Protein AF-A0A2Z3X587-F1 (afdb_monomer_lite)

Sequence (95 aa):
MEHYSAVLLRRLNPYCARALEGAASLCQIRAHAEMTPEHWLLKLLDQGEGDLPVLSQQLLSHIAAKQKPSSLQLTRDDEKGIVLAFDERAEGEPS

Radius of gyration: 17.92 Å; chains: 1; bounding box: 40×29×51 Å

pLDDT: mean 84.94, std 13.25, range [35.81, 96.75]

Foldseek 3Di:
DVVVVVVVLVPDDPLLNVLVVQLVVVCVVVVPPDRDVVSSLVSSCVVVDDDSVVVVVVCVVCVVVVHDFPDWDWDQDPPPGTDIDGPDDPPDDDD

Secondary structure (DSSP, 8-state):
-HHHHHHHHTTS-HHHHHHHHHHHHHHHHTT-SS--HHHHHHHHHHT--SHHHHHHHHHHHHHHTT---S-EEEEEETTTEEEEEES---S----

Structure (mmCIF, N/CA/C/O backbone):
data_AF-A0A2Z3X587-F1
#
_entry.id   AF-A0A2Z3X587-F1
#
loop_
_atom_site.group_PDB
_atom_site.id
_atom_site.type_symbol
_atom_site.label_atom_id
_atom_site.label_alt_id
_atom_site.label_comp_id
_atom_site.label_asym_id
_atom_site.label_entity_id
_atom_site.label_seq_id
_atom_site.pdbx_PDB_ins_code
_atom_site.Cartn_x
_atom_site.Cartn_y
_atom_site.Cartn_z
_atom_site.occupancy
_atom_site.B_iso_or_equiv
_atom_site.auth_seq_id
_atom_site.auth_comp_id
_atom_site.auth_asym_id
_atom_site.auth_atom_id
_atom_site.pdbx_PDB_model_num
ATOM 1 N N . MET A 1 1 ? 23.656 -10.472 -11.976 1.00 54.34 1 MET A N 1
ATOM 2 C CA . MET A 1 1 ? 22.667 -9.667 -11.224 1.00 54.34 1 MET A CA 1
ATOM 3 C C . MET A 1 1 ? 21.359 -9.503 -12.006 1.00 54.34 1 MET A C 1
ATOM 5 O O . MET A 1 1 ? 20.304 -9.625 -11.404 1.00 54.34 1 MET A O 1
ATOM 9 N N . GLU A 1 2 ? 21.407 -9.349 -13.337 1.00 53.66 2 GLU A N 1
ATOM 10 C CA . GLU A 1 2 ? 20.227 -9.114 -14.200 1.00 53.66 2 GLU A CA 1
ATOM 11 C C . GLU A 1 2 ? 19.174 -10.242 -14.243 1.00 53.66 2 GLU A C 1
ATOM 13 O O . GLU A 1 2 ? 17.995 -9.979 -14.451 1.00 53.66 2 GLU A O 1
ATOM 18 N N . HIS A 1 3 ? 19.551 -11.501 -13.999 1.00 60.78 3 HIS A N 1
ATOM 19 C CA . HIS A 1 3 ? 18.593 -12.616 -14.042 1.00 60.78 3 HIS A CA 1
ATOM 20 C C . HIS A 1 3 ? 17.708 -12.736 -12.791 1.00 60.78 3 HIS A C 1
ATOM 22 O O . HIS A 1 3 ? 16.622 -13.307 -12.865 1.00 60.78 3 HIS A O 1
ATOM 28 N N . TYR A 1 4 ? 18.144 -12.212 -11.642 1.00 68.50 4 TYR A N 1
ATOM 29 C CA . TYR A 1 4 ? 17.420 -12.372 -10.375 1.00 68.50 4 TYR A CA 1
ATOM 30 C C . TYR A 1 4 ? 16.233 -11.404 -10.267 1.00 68.50 4 TYR A C 1
ATOM 32 O O . TYR A 1 4 ? 15.150 -11.784 -9.823 1.00 68.50 4 TYR A O 1
ATOM 40 N N . SER A 1 5 ? 16.404 -10.173 -10.756 1.00 69.56 5 SER A N 1
ATOM 41 C CA . SER A 1 5 ? 15.359 -9.145 -10.797 1.00 69.56 5 SER A CA 1
ATOM 42 C C . SER A 1 5 ? 14.167 -9.582 -11.651 1.00 69.56 5 SER A C 1
ATOM 44 O O . SER A 1 5 ? 13.027 -9.504 -11.198 1.00 69.56 5 SER A O 1
ATOM 46 N N . ALA A 1 6 ? 14.411 -10.152 -12.834 1.00 76.12 6 ALA A N 1
ATOM 47 C CA . ALA A 1 6 ? 13.346 -10.657 -13.702 1.00 76.12 6 ALA A CA 1
ATOM 48 C C . ALA A 1 6 ? 12.535 -11.810 -13.075 1.00 76.12 6 ALA A C 1
ATOM 50 O O . ALA A 1 6 ? 11.350 -11.958 -13.371 1.00 76.12 6 ALA A O 1
ATOM 51 N N . VAL A 1 7 ? 13.143 -12.624 -12.205 1.00 86.00 7 VAL A N 1
ATOM 52 C CA . VAL A 1 7 ? 12.448 -13.718 -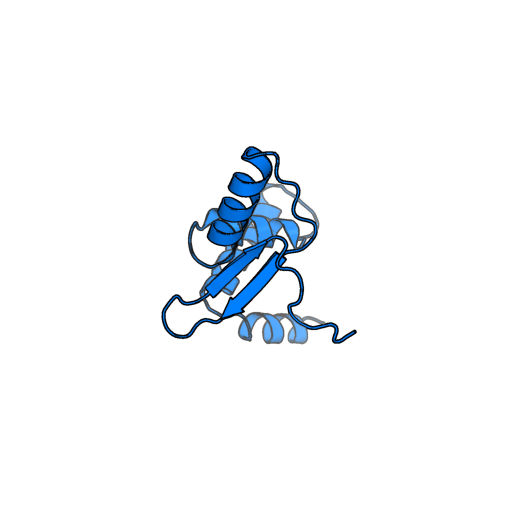11.503 1.00 86.00 7 VAL A CA 1
ATOM 53 C C . VAL A 1 7 ? 11.535 -13.179 -10.404 1.00 86.00 7 VAL A C 1
ATOM 55 O O . VAL A 1 7 ? 10.411 -13.659 -10.264 1.00 86.00 7 VAL A O 1
ATOM 58 N N . LEU A 1 8 ? 11.985 -12.176 -9.646 1.00 83.44 8 LEU A N 1
ATOM 59 C CA . LEU A 1 8 ? 11.171 -11.560 -8.596 1.00 83.44 8 LEU A CA 1
ATOM 60 C C . LEU A 1 8 ? 9.959 -10.823 -9.171 1.00 83.44 8 LEU A C 1
ATOM 62 O O . LEU A 1 8 ? 8.860 -10.968 -8.643 1.00 83.44 8 LEU A O 1
ATOM 66 N N . LEU A 1 9 ? 10.132 -10.114 -10.290 1.00 85.69 9 LEU A N 1
ATOM 67 C CA . LEU A 1 9 ? 9.033 -9.415 -10.966 1.00 85.69 9 LEU A CA 1
ATOM 68 C C . LEU A 1 9 ? 7.901 -10.366 -11.375 1.00 85.69 9 LEU A C 1
ATOM 70 O O . LEU A 1 9 ? 6.731 -10.032 -11.229 1.00 85.69 9 LEU A O 1
ATOM 74 N N . ARG A 1 10 ? 8.235 -11.588 -11.807 1.00 89.06 10 ARG A N 1
ATOM 75 C CA . ARG A 1 10 ? 7.251 -12.617 -12.192 1.00 89.06 10 ARG A CA 1
ATOM 76 C C . ARG A 1 10 ? 6.450 -13.186 -11.019 1.00 89.06 10 ARG A C 1
ATOM 78 O O . ARG A 1 10 ? 5.473 -13.886 -11.256 1.00 89.06 10 ARG A O 1
ATOM 85 N N . ARG A 1 11 ? 6.865 -12.936 -9.771 1.00 93.44 11 ARG A N 1
ATOM 86 C CA . ARG A 1 11 ? 6.128 -13.364 -8.569 1.00 93.44 11 ARG A CA 1
ATOM 87 C C . ARG A 1 11 ? 5.068 -12.361 -8.131 1.00 93.44 11 ARG A C 1
ATOM 89 O O . ARG A 1 11 ? 4.245 -12.696 -7.284 1.00 93.44 11 ARG A O 1
ATOM 96 N N . LEU A 1 12 ? 5.098 -11.143 -8.664 1.00 93.50 12 LEU A N 1
ATOM 97 C CA . LEU A 1 12 ? 4.074 -10.154 -8.371 1.00 93.50 12 LEU A CA 1
ATOM 98 C C . LEU A 1 12 ? 2.763 -10.562 -9.036 1.00 93.50 12 LEU A C 1
ATOM 100 O O . LEU A 1 12 ? 2.743 -11.042 -10.170 1.00 93.50 12 LEU A O 1
ATOM 104 N N . ASN A 1 13 ? 1.653 -10.335 -8.336 1.00 92.81 13 ASN A N 1
ATOM 105 C CA . ASN A 1 13 ? 0.354 -10.364 -8.992 1.00 92.81 13 ASN A CA 1
ATOM 106 C C . ASN A 1 13 ? 0.257 -9.191 -10.007 1.00 92.81 13 ASN A C 1
ATOM 108 O O . ASN A 1 13 ? 1.022 -8.222 -9.905 1.00 92.81 13 ASN A O 1
ATOM 112 N N . PRO A 1 14 ? -0.680 -9.240 -10.973 1.00 93.94 14 PRO A N 1
ATOM 113 C CA . PRO A 1 14 ? -0.796 -8.203 -12.002 1.00 93.94 14 PRO A CA 1
ATOM 114 C C . PRO A 1 14 ? -1.020 -6.787 -11.451 1.00 93.94 14 PRO A C 1
ATOM 116 O O . PRO A 1 14 ? -0.497 -5.822 -12.005 1.00 93.94 14 PRO A O 1
ATOM 119 N N . TYR A 1 15 ? -1.757 -6.663 -10.343 1.00 93.94 15 TYR A N 1
ATOM 120 C CA . TYR A 1 15 ? -2.026 -5.383 -9.685 1.00 93.94 15 TYR A CA 1
ATOM 121 C C . TYR A 1 15 ? -0.727 -4.717 -9.200 1.00 93.94 15 TYR A C 1
ATOM 123 O O . TYR A 1 15 ? -0.407 -3.581 -9.559 1.00 93.94 15 TYR A O 1
ATOM 131 N N . CYS A 1 16 ? 0.076 -5.472 -8.453 1.00 94.31 16 CYS A N 1
ATOM 132 C CA . CYS A 1 16 ? 1.360 -5.040 -7.921 1.00 94.31 16 CYS A CA 1
ATOM 133 C C . CYS A 1 16 ? 2.379 -4.749 -9.032 1.00 94.31 16 CYS A C 1
ATOM 135 O O . CYS A 1 16 ? 3.120 -3.770 -8.931 1.00 94.31 16 CYS A O 1
ATOM 137 N N . ALA A 1 17 ? 2.395 -5.559 -10.097 1.00 94.56 17 ALA A N 1
ATOM 138 C CA . ALA A 1 17 ? 3.266 -5.349 -11.253 1.00 94.56 17 ALA A CA 1
ATOM 139 C C . ALA A 1 17 ? 2.950 -4.026 -11.974 1.00 94.56 17 ALA A C 1
ATOM 141 O O . ALA A 1 17 ? 3.851 -3.216 -12.185 1.00 94.56 17 ALA A O 1
ATOM 142 N N . ARG A 1 18 ? 1.667 -3.742 -12.241 1.00 94.81 18 ARG A N 1
ATOM 143 C CA . ARG A 1 18 ? 1.226 -2.470 -12.841 1.00 94.81 18 ARG A CA 1
ATOM 144 C C . ARG A 1 18 ? 1.608 -1.262 -11.982 1.00 94.81 18 ARG A C 1
ATOM 146 O O . ARG A 1 18 ? 2.040 -0.235 -12.502 1.00 94.81 18 ARG A O 1
ATOM 153 N N . ALA A 1 19 ? 1.475 -1.375 -10.658 1.00 96.56 19 ALA A N 1
ATOM 154 C CA . ALA A 1 19 ? 1.909 -0.317 -9.743 1.00 96.56 19 ALA A CA 1
ATOM 155 C C . ALA A 1 19 ? 3.425 -0.081 -9.808 1.00 96.56 19 ALA A C 1
ATOM 157 O O . ALA A 1 19 ? 3.871 1.065 -9.751 1.00 96.56 19 ALA A O 1
ATOM 158 N N . LEU A 1 20 ? 4.210 -1.150 -9.953 1.00 95.75 20 LEU A N 1
ATOM 159 C CA . LEU A 1 20 ? 5.665 -1.071 -10.037 1.00 95.75 20 LEU A CA 1
ATOM 160 C C . LEU A 1 20 ? 6.128 -0.417 -11.344 1.00 95.75 20 LEU A C 1
ATOM 162 O O . LEU A 1 20 ? 7.030 0.417 -11.325 1.00 95.75 20 LEU A O 1
ATOM 166 N N . GLU A 1 21 ? 5.473 -0.728 -12.463 1.00 94.94 21 GLU A N 1
ATOM 167 C CA . GLU A 1 21 ? 5.704 -0.047 -13.743 1.00 94.94 21 GLU A CA 1
ATOM 168 C C . GLU A 1 21 ? 5.444 1.461 -13.619 1.00 94.94 21 GLU A C 1
ATOM 170 O O . GLU A 1 21 ? 6.302 2.274 -13.968 1.00 94.94 21 GLU A O 1
ATOM 175 N N . GLY A 1 22 ? 4.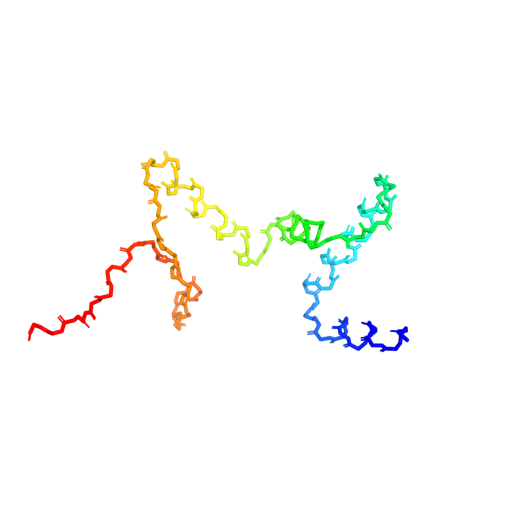312 1.849 -13.022 1.00 95.81 22 GLY A N 1
ATOM 176 C CA . GLY A 1 22 ? 3.998 3.255 -12.761 1.00 95.81 22 GLY A CA 1
ATOM 177 C C . GLY A 1 22 ? 5.010 3.947 -11.839 1.00 95.81 22 GLY A C 1
ATOM 178 O O . GLY A 1 22 ? 5.280 5.141 -12.000 1.00 95.81 22 GLY A O 1
ATOM 179 N N . ALA A 1 23 ? 5.589 3.215 -10.884 1.00 96.75 23 ALA A N 1
ATOM 180 C CA . ALA A 1 23 ? 6.612 3.727 -9.974 1.00 96.75 23 ALA A CA 1
ATOM 181 C C . ALA A 1 23 ? 7.934 3.982 -10.705 1.00 96.75 23 ALA A C 1
ATOM 183 O O . ALA A 1 23 ? 8.540 5.042 -10.533 1.00 96.75 23 ALA A O 1
ATOM 184 N N . ALA A 1 24 ? 8.332 3.059 -11.583 1.00 95.31 24 ALA A N 1
ATOM 185 C CA . ALA A 1 24 ? 9.503 3.214 -12.435 1.00 95.31 24 ALA A CA 1
ATOM 186 C C . ALA A 1 24 ? 9.344 4.400 -13.399 1.00 95.31 24 ALA A C 1
ATOM 188 O O . ALA A 1 24 ? 10.281 5.182 -13.571 1.00 95.31 24 ALA A O 1
ATOM 189 N N . SER A 1 25 ? 8.162 4.588 -13.998 1.00 95.75 25 SER A N 1
ATOM 190 C CA . SER A 1 25 ? 7.871 5.767 -14.826 1.00 95.75 25 SER A CA 1
ATOM 191 C C . SER A 1 25 ? 7.955 7.065 -14.021 1.00 95.75 25 SER A C 1
ATOM 193 O O . SER A 1 25 ? 8.556 8.033 -14.481 1.00 95.75 25 SER A O 1
ATOM 195 N N . LEU A 1 26 ? 7.404 7.094 -12.802 1.00 95.12 26 LEU A N 1
ATOM 196 C CA . LEU A 1 26 ? 7.464 8.270 -11.929 1.00 95.12 26 LEU A CA 1
ATOM 197 C C . LEU A 1 26 ? 8.906 8.637 -11.550 1.00 95.12 26 LEU A C 1
ATOM 199 O O . LEU A 1 26 ? 9.266 9.812 -11.604 1.00 95.12 26 LEU A O 1
ATOM 203 N N . CYS A 1 27 ? 9.717 7.643 -11.181 1.00 96.50 27 CYS A N 1
ATOM 204 C CA . CYS A 1 27 ? 11.130 7.817 -10.842 1.00 96.50 27 CYS A CA 1
ATOM 205 C C . CYS A 1 27 ? 11.903 8.464 -12.001 1.00 96.50 27 CYS A C 1
ATOM 207 O O . CYS A 1 27 ? 12.625 9.440 -11.799 1.00 96.50 27 CYS A O 1
ATOM 209 N N . GLN A 1 28 ? 11.680 7.970 -13.224 1.00 94.88 28 GLN A N 1
ATOM 210 C CA . GLN A 1 28 ? 12.288 8.511 -14.441 1.00 94.88 28 GLN A CA 1
ATOM 211 C C . GLN A 1 28 ? 11.843 9.953 -14.715 1.00 94.88 28 GLN A C 1
ATOM 213 O O . GLN A 1 28 ? 12.687 10.815 -14.943 1.00 94.88 28 GLN A O 1
ATOM 218 N N . ILE A 1 29 ? 10.537 10.242 -14.635 1.00 95.44 29 ILE A N 1
ATOM 219 C CA . ILE A 1 29 ? 9.991 11.594 -14.859 1.00 95.44 29 ILE A CA 1
ATOM 220 C C . ILE A 1 29 ? 10.575 12.607 -13.867 1.00 95.44 29 ILE A C 1
ATOM 222 O O . ILE A 1 29 ? 10.834 13.751 -14.234 1.00 95.44 29 ILE A O 1
ATOM 226 N N . ARG A 1 30 ? 10.797 12.200 -12.611 1.00 94.06 30 ARG A N 1
ATOM 227 C CA . ARG A 1 30 ? 11.38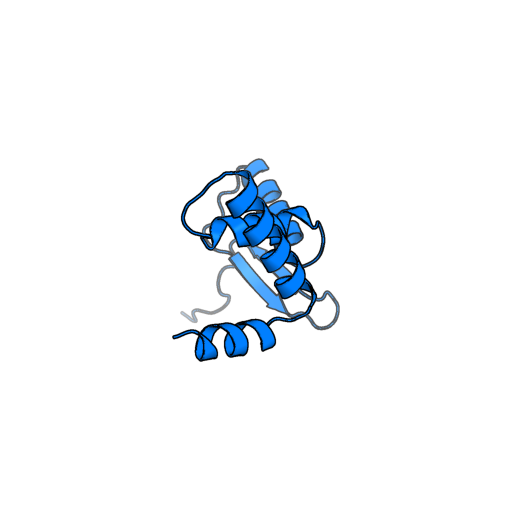5 13.060 -11.572 1.00 94.06 30 ARG A CA 1
ATOM 228 C C . ARG A 1 30 ? 12.914 13.103 -11.589 1.00 94.06 30 ARG A C 1
ATOM 230 O O . ARG A 1 30 ? 13.491 13.784 -10.747 1.00 94.06 30 ARG A O 1
ATOM 237 N N . ALA A 1 31 ? 13.560 12.405 -12.526 1.00 93.50 31 ALA A N 1
ATOM 238 C CA . ALA A 1 31 ? 15.014 12.273 -12.618 1.00 93.50 31 ALA A CA 1
ATOM 239 C C . ALA A 1 31 ? 15.671 11.785 -11.310 1.00 93.50 31 ALA A C 1
ATOM 241 O O . ALA A 1 31 ? 16.796 12.161 -10.983 1.00 93.50 31 ALA A O 1
ATOM 242 N N . HIS A 1 32 ? 14.967 10.945 -10.547 1.00 92.88 32 HIS A N 1
ATOM 243 C CA . HIS A 1 32 ? 15.550 10.279 -9.389 1.00 92.88 32 HIS A CA 1
ATOM 244 C C . HIS A 1 32 ? 16.469 9.150 -9.872 1.00 92.88 32 HIS A C 1
ATOM 246 O O . HIS A 1 32 ? 16.103 8.385 -10.764 1.00 92.88 32 HIS A O 1
ATOM 252 N N . ALA A 1 33 ? 17.665 9.052 -9.285 1.00 91.06 33 ALA A N 1
ATOM 253 C CA . ALA A 1 33 ? 18.680 8.081 -9.700 1.00 91.06 33 ALA A CA 1
ATOM 254 C C . ALA A 1 33 ? 18.309 6.626 -9.365 1.00 91.06 33 ALA A C 1
ATOM 256 O O . ALA A 1 33 ? 18.796 5.702 -10.013 1.00 91.06 33 ALA A O 1
ATOM 257 N N . GLU A 1 34 ? 17.448 6.423 -8.367 1.00 93.81 34 GLU A N 1
ATOM 258 C CA . GLU A 1 34 ? 17.033 5.106 -7.900 1.00 93.81 34 GLU A CA 1
ATOM 259 C C . GLU A 1 34 ? 15.540 5.096 -7.566 1.00 93.81 34 GLU A C 1
ATOM 261 O O . GLU A 1 34 ? 15.009 6.024 -6.948 1.00 93.81 34 GLU A O 1
ATOM 266 N N . MET A 1 35 ? 14.869 4.013 -7.963 1.00 93.50 35 MET A N 1
ATOM 267 C CA . MET A 1 35 ? 13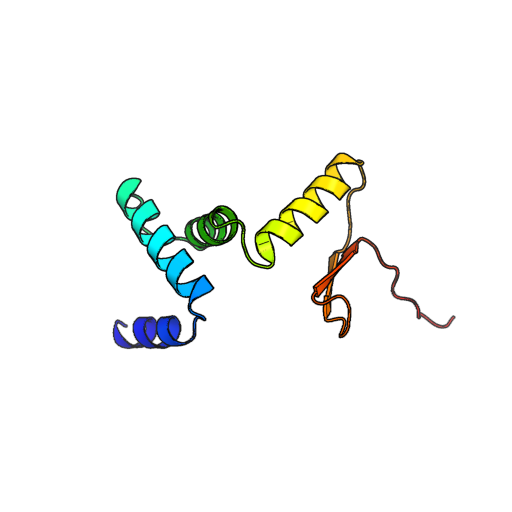.499 3.745 -7.553 1.00 93.50 35 MET A CA 1
ATOM 268 C C . MET A 1 35 ? 13.507 3.096 -6.172 1.00 93.50 35 MET A C 1
ATOM 270 O O . MET A 1 35 ? 14.064 2.019 -5.978 1.00 93.50 35 MET A O 1
ATOM 274 N N . THR A 1 36 ? 12.817 3.731 -5.237 1.00 93.69 36 THR A N 1
ATOM 275 C CA . THR A 1 36 ? 12.701 3.265 -3.854 1.00 93.69 36 THR A CA 1
ATOM 276 C C . THR A 1 36 ? 11.317 2.650 -3.580 1.00 93.69 36 THR A C 1
ATOM 278 O O . THR A 1 36 ? 10.376 2.903 -4.346 1.00 93.69 36 THR A O 1
ATOM 281 N N . PRO A 1 37 ? 11.134 1.874 -2.491 1.00 94.00 37 PRO A N 1
ATOM 282 C CA . PRO A 1 37 ? 9.827 1.333 -2.108 1.00 94.00 37 PRO A CA 1
ATOM 283 C C . PRO A 1 37 ? 8.731 2.395 -1.949 1.00 94.00 37 PRO A C 1
ATOM 285 O O . PRO A 1 37 ? 7.568 2.109 -2.217 1.00 94.00 37 PRO A O 1
ATOM 288 N N . GLU A 1 38 ? 9.077 3.631 -1.585 1.00 94.50 38 GLU A N 1
ATOM 289 C CA . GLU A 1 38 ? 8.133 4.744 -1.433 1.00 94.50 38 GLU A CA 1
ATOM 290 C C . GLU A 1 38 ? 7.476 5.126 -2.764 1.00 94.50 38 GLU A C 1
ATOM 292 O O . GLU A 1 38 ? 6.280 5.414 -2.798 1.00 94.50 38 GLU A O 1
ATOM 297 N N . HIS A 1 39 ? 8.217 5.076 -3.877 1.00 95.88 39 HIS A N 1
ATOM 298 C CA . HIS A 1 39 ? 7.649 5.323 -5.206 1.00 95.88 39 HIS A CA 1
ATOM 299 C C . HIS A 1 39 ? 6.604 4.265 -5.561 1.00 95.88 39 HIS A C 1
ATOM 301 O O . HIS A 1 39 ? 5.574 4.578 -6.161 1.00 95.88 39 HIS A O 1
ATOM 307 N N . TRP A 1 40 ? 6.862 3.014 -5.177 1.00 95.69 40 TRP A N 1
ATOM 308 C CA . TRP A 1 40 ? 5.944 1.912 -5.422 1.00 95.69 40 TRP A CA 1
ATOM 309 C C . TRP A 1 40 ? 4.729 1.961 -4.505 1.00 95.69 40 TRP A C 1
ATOM 311 O O . TRP A 1 40 ? 3.606 1.849 -4.992 1.00 95.69 40 TRP A O 1
ATOM 321 N N . LEU A 1 41 ? 4.931 2.226 -3.214 1.00 95.25 41 LEU A N 1
ATOM 322 C CA . LEU A 1 41 ? 3.853 2.422 -2.250 1.00 95.25 41 LEU A CA 1
ATOM 323 C C . LEU A 1 41 ? 2.918 3.551 -2.689 1.00 95.25 41 LEU A C 1
ATOM 325 O O . LEU A 1 41 ? 1.702 3.374 -2.684 1.00 95.25 41 LEU A O 1
ATOM 329 N N . LEU A 1 42 ? 3.476 4.674 -3.149 1.00 95.00 42 LEU A N 1
ATOM 330 C CA . LEU A 1 42 ? 2.689 5.772 -3.697 1.00 95.00 42 LEU A CA 1
ATOM 331 C C . LEU A 1 42 ? 1.810 5.299 -4.859 1.00 95.00 42 LEU A C 1
ATOM 333 O O . LEU A 1 42 ? 0.636 5.644 -4.908 1.00 95.00 42 LEU A O 1
ATOM 337 N N . LYS A 1 43 ? 2.339 4.473 -5.768 1.00 96.00 43 LYS A N 1
ATOM 338 C CA . LYS A 1 43 ? 1.571 3.946 -6.905 1.00 96.00 43 LYS A CA 1
ATOM 339 C C . LYS A 1 43 ? 0.593 2.836 -6.566 1.00 96.00 43 LYS A C 1
ATOM 341 O O . LYS A 1 43 ? -0.391 2.692 -7.282 1.00 96.00 43 LYS A O 1
ATOM 346 N N . LEU A 1 44 ? 0.807 2.099 -5.484 1.00 95.31 44 LEU A N 1
ATOM 347 C CA . LEU A 1 44 ? -0.196 1.184 -4.943 1.00 95.31 44 LEU A CA 1
ATOM 348 C C . LEU A 1 44 ? -1.377 1.945 -4.321 1.00 95.31 44 LEU A C 1
ATOM 350 O O . LEU A 1 44 ? -2.503 1.469 -4.403 1.00 95.31 44 LEU A O 1
ATOM 354 N N . LEU A 1 45 ? -1.130 3.118 -3.730 1.00 93.69 45 LEU A N 1
ATOM 355 C CA . LEU A 1 45 ? -2.174 3.982 -3.170 1.00 93.69 45 LEU A CA 1
ATOM 356 C C . LEU A 1 45 ? -2.935 4.764 -4.256 1.00 93.69 45 LEU A C 1
ATOM 358 O O . LEU A 1 45 ? -4.158 4.851 -4.205 1.00 93.69 45 LEU A O 1
ATOM 362 N N . ASP A 1 46 ? -2.222 5.294 -5.255 1.00 93.31 46 ASP A N 1
ATOM 363 C CA . ASP A 1 46 ? -2.757 6.124 -6.354 1.00 93.31 46 ASP A CA 1
ATOM 364 C C . ASP A 1 46 ? -3.770 5.377 -7.241 1.00 93.31 46 ASP A C 1
ATOM 366 O O . ASP A 1 46 ? -4.656 5.983 -7.833 1.00 93.31 46 ASP A O 1
ATOM 370 N N . GLN A 1 47 ? -3.673 4.046 -7.319 1.00 90.50 47 GLN A N 1
ATOM 371 C CA . GLN A 1 47 ? -4.627 3.234 -8.081 1.00 90.50 47 GLN A CA 1
ATOM 372 C C . GLN A 1 47 ? -6.032 3.200 -7.463 1.00 90.50 47 GLN A C 1
ATOM 374 O O . GLN A 1 47 ? -6.976 2.861 -8.170 1.00 90.50 47 GLN A O 1
ATOM 379 N N . GLY A 1 48 ? -6.185 3.541 -6.178 1.00 85.25 48 GLY A N 1
ATOM 380 C CA . GLY A 1 48 ? -7.487 3.611 -5.502 1.00 85.25 48 GLY A CA 1
ATOM 381 C C . GLY A 1 48 ? -8.185 2.263 -5.274 1.00 85.25 48 GLY A C 1
AT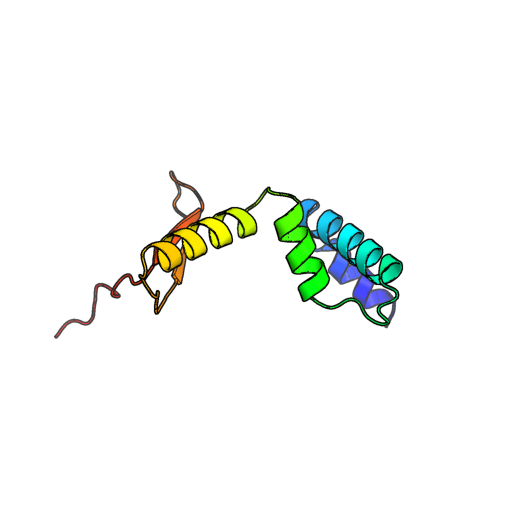OM 382 O O . GLY A 1 48 ? -9.274 2.235 -4.707 1.00 85.25 48 GLY A O 1
ATOM 383 N N . GLU A 1 49 ? -7.563 1.156 -5.676 1.00 86.44 49 GLU A N 1
ATOM 384 C CA . GLU A 1 49 ? -8.059 -0.211 -5.509 1.00 86.44 49 GLU A CA 1
ATOM 385 C C . GLU A 1 49 ? -7.170 -1.007 -4.534 1.00 86.44 49 GLU A C 1
ATOM 387 O O . GLU A 1 49 ? -6.057 -0.607 -4.187 1.00 86.44 49 GLU A O 1
ATOM 392 N N . GLY A 1 50 ? -7.659 -2.163 -4.082 1.00 85.44 50 GLY A N 1
ATOM 393 C CA . GLY A 1 50 ? -6.927 -3.052 -3.179 1.00 85.44 50 GLY A CA 1
ATOM 394 C C . GLY A 1 50 ? -6.894 -2.583 -1.723 1.00 85.44 50 GLY A C 1
ATOM 395 O O . GLY A 1 50 ? -7.600 -1.664 -1.311 1.00 85.44 50 GLY A O 1
ATOM 396 N N . ASP A 1 51 ? -6.067 -3.255 -0.926 1.00 85.50 51 ASP A N 1
ATOM 397 C CA . ASP A 1 51 ? -6.165 -3.155 0.532 1.00 85.50 51 ASP A CA 1
ATOM 398 C C . ASP A 1 51 ? -5.530 -1.869 1.077 1.00 85.50 51 ASP A C 1
ATOM 400 O O . ASP A 1 51 ? -6.029 -1.280 2.030 1.00 85.50 51 ASP A O 1
ATOM 404 N N . LEU A 1 52 ? -4.444 -1.385 0.464 1.00 88.44 52 LEU A N 1
ATOM 405 C CA . LEU A 1 52 ? -3.673 -0.248 0.987 1.00 88.44 52 LEU A CA 1
ATOM 406 C C . LEU A 1 52 ? -4.468 1.072 1.061 1.00 88.44 52 LEU A C 1
ATOM 408 O O . LEU A 1 52 ? -4.390 1.727 2.104 1.00 88.44 52 LEU A O 1
ATOM 412 N N . PRO A 1 53 ? -5.254 1.478 0.041 1.00 88.25 53 PRO A N 1
ATOM 413 C CA . PRO A 1 53 ? -6.121 2.652 0.158 1.00 88.25 53 PRO A CA 1
ATOM 414 C C . PRO A 1 53 ? -7.161 2.521 1.277 1.00 88.25 53 PRO A C 1
ATOM 416 O O . PRO A 1 53 ? -7.363 3.466 2.041 1.00 88.25 53 PRO A O 1
ATOM 419 N N . VAL A 1 54 ? -7.778 1.342 1.423 1.00 85.56 54 VAL A N 1
ATOM 420 C CA . VAL A 1 54 ? -8.767 1.069 2.480 1.00 85.56 54 VAL A CA 1
ATOM 421 C C . VAL A 1 54 ? -8.114 1.184 3.857 1.00 85.56 54 VAL A C 1
ATOM 423 O O . VAL A 1 54 ? -8.616 1.901 4.721 1.00 85.56 54 VAL A O 1
ATOM 426 N N . LEU A 1 55 ? -6.954 0.549 4.036 1.00 85.50 55 LEU A N 1
ATOM 427 C CA . LEU A 1 55 ? -6.154 0.605 5.260 1.00 85.50 55 LEU A CA 1
ATOM 428 C C . LEU A 1 55 ? -5.794 2.039 5.643 1.00 85.50 55 LEU A C 1
ATOM 430 O O . LEU A 1 55 ? -5.994 2.454 6.786 1.00 85.50 55 LEU A O 1
ATOM 434 N N . SER A 1 56 ? -5.290 2.803 4.673 1.00 88.75 56 SER A N 1
ATOM 435 C CA . SER A 1 56 ? -4.914 4.201 4.865 1.00 88.75 56 SER A CA 1
ATOM 436 C C . SER A 1 56 ? -6.115 5.040 5.293 1.00 88.75 56 SER A C 1
ATOM 438 O O . SER A 1 56 ? -6.029 5.773 6.278 1.00 88.75 56 SER A O 1
ATOM 440 N N . GLN A 1 57 ? -7.258 4.882 4.622 1.00 88.88 57 GLN A N 1
ATOM 441 C CA . GLN A 1 57 ? -8.480 5.604 4.957 1.00 88.88 57 GLN A CA 1
ATOM 442 C C . GLN A 1 57 ? -8.974 5.278 6.371 1.00 88.88 57 GLN A C 1
ATOM 444 O O . GLN A 1 57 ? -9.328 6.196 7.112 1.00 88.88 57 GLN A O 1
ATOM 449 N N . GLN A 1 58 ? -8.996 4.001 6.761 1.00 86.81 58 GLN A N 1
ATOM 450 C CA . GLN A 1 58 ? -9.431 3.600 8.102 1.00 86.81 58 GLN A CA 1
ATOM 451 C C . GLN A 1 58 ? -8.512 4.178 9.186 1.00 86.81 58 GLN A C 1
ATOM 453 O O . GLN A 1 58 ? -8.998 4.767 10.153 1.00 86.81 58 GLN A O 1
ATOM 458 N N . LEU A 1 59 ? -7.191 4.095 8.992 1.00 87.19 59 LEU A N 1
ATOM 459 C CA . LEU A 1 59 ? -6.212 4.665 9.919 1.00 87.19 59 LEU A CA 1
ATOM 460 C C . LEU A 1 59 ? -6.358 6.188 10.036 1.00 87.19 59 LEU A C 1
ATOM 462 O O . LEU A 1 59 ? -6.367 6.728 11.142 1.00 87.19 59 LEU A O 1
ATOM 466 N N . LEU A 1 60 ? -6.500 6.888 8.909 1.00 90.56 60 LEU A N 1
ATOM 467 C CA . LEU A 1 60 ? -6.683 8.339 8.896 1.00 90.56 60 LEU A CA 1
ATOM 468 C C . LEU A 1 60 ? -7.975 8.754 9.602 1.00 90.56 60 LEU A C 1
ATOM 470 O O . LEU A 1 60 ? -7.951 9.712 10.371 1.00 90.56 60 LEU A O 1
ATOM 474 N N . SER A 1 61 ? -9.078 8.028 9.401 1.00 90.00 61 SER A N 1
ATOM 475 C CA . SER A 1 61 ? -10.339 8.279 10.110 1.00 90.00 61 SER A CA 1
ATOM 476 C C . SER A 1 61 ? -10.192 8.102 11.624 1.00 90.00 61 SER A C 1
ATOM 478 O O . SER A 1 61 ? -10.687 8.931 12.389 1.00 90.00 61 SER A O 1
ATOM 480 N N . HIS A 1 62 ? -9.465 7.074 12.066 1.00 88.50 62 HIS A N 1
ATOM 481 C CA . HIS A 1 62 ? -9.194 6.823 13.482 1.00 88.50 62 HIS A CA 1
ATOM 482 C C . HIS A 1 62 ? -8.357 7.958 14.109 1.00 88.50 62 HIS A C 1
ATOM 484 O O . HIS A 1 62 ? -8.721 8.531 15.139 1.00 88.50 62 HIS A O 1
ATOM 490 N N . ILE A 1 63 ? -7.294 8.389 13.419 1.00 89.38 63 ILE A N 1
ATOM 491 C CA . ILE A 1 63 ? -6.451 9.518 13.845 1.00 89.38 63 ILE A CA 1
ATOM 492 C C . ILE A 1 63 ? -7.232 10.838 13.844 1.00 89.38 63 ILE A C 1
ATOM 494 O O . ILE A 1 63 ? -7.076 11.647 14.762 1.00 89.38 63 ILE A O 1
ATOM 498 N N . ALA A 1 64 ? -8.090 11.070 12.848 1.00 93.31 64 ALA A N 1
ATOM 499 C CA . ALA A 1 64 ? -8.943 12.256 12.773 1.00 93.31 64 ALA A CA 1
ATOM 500 C C . ALA A 1 64 ? -9.931 12.325 13.950 1.00 93.31 64 ALA A C 1
ATOM 502 O O . ALA A 1 64 ? -10.204 13.412 14.462 1.00 93.31 64 ALA A O 1
ATOM 503 N N . ALA A 1 65 ? -10.378 11.171 14.456 1.00 93.12 65 ALA A N 1
ATOM 504 C CA . ALA A 1 65 ? -11.142 11.056 15.698 1.00 93.12 65 ALA A CA 1
ATOM 505 C C . ALA A 1 65 ? -10.295 11.284 16.973 1.00 93.12 65 ALA A C 1
ATOM 507 O O . ALA A 1 65 ? -10.791 11.107 18.085 1.00 93.12 65 ALA A O 1
ATOM 508 N N . LYS A 1 66 ? -9.026 11.699 16.832 1.00 89.50 66 LYS A N 1
ATOM 509 C CA . LYS A 1 66 ? -8.022 11.869 17.899 1.00 89.50 66 LYS A CA 1
ATOM 510 C C . LYS A 1 66 ? -7.708 10.586 18.669 1.00 89.50 66 LYS A C 1
ATOM 512 O O . LYS A 1 66 ? -7.124 10.651 19.751 1.00 89.50 66 LYS A O 1
ATOM 517 N N . GLN A 1 67 ? -8.054 9.433 18.110 1.00 86.00 67 GLN A N 1
ATOM 518 C CA . GLN A 1 67 ? -7.676 8.136 18.643 1.00 86.00 67 GLN A CA 1
ATOM 519 C C . GLN A 1 67 ? -6.302 7.798 18.047 1.00 86.00 67 GLN A C 1
ATOM 521 O O . GLN A 1 67 ? -6.127 7.808 16.829 1.00 86.00 67 GLN A O 1
ATOM 526 N N . LYS A 1 68 ? -5.281 7.624 18.894 1.00 82.00 68 LYS A N 1
ATOM 527 C CA . LYS A 1 68 ? -3.933 7.231 18.456 1.00 82.00 68 LYS A CA 1
ATOM 528 C C . LYS A 1 68 ? -3.802 5.729 18.668 1.00 82.00 68 LYS A C 1
ATOM 530 O O . LYS A 1 68 ? -3.561 5.341 19.812 1.00 82.00 68 LYS A O 1
ATOM 535 N N . PRO A 1 69 ? -3.951 4.920 17.611 1.00 85.69 69 PRO A N 1
ATOM 536 C CA . PRO A 1 69 ? -3.928 3.490 17.781 1.00 85.69 69 PRO A CA 1
ATOM 537 C C . PRO A 1 69 ? -2.509 3.061 18.134 1.00 85.69 69 PRO A C 1
ATOM 539 O O . PRO A 1 69 ? -1.536 3.481 17.502 1.00 85.69 69 PRO A O 1
ATOM 542 N N . SER A 1 70 ? -2.394 2.257 19.179 1.00 87.00 70 SER A N 1
ATOM 543 C CA . SER A 1 70 ? -1.142 1.636 19.609 1.00 87.00 70 SER A CA 1
ATOM 544 C C . SER A 1 70 ? -0.854 0.349 18.836 1.00 87.00 70 SER A C 1
ATOM 546 O O . SER A 1 70 ? 0.304 -0.039 18.688 1.00 87.00 70 SER A O 1
ATOM 548 N N . SER A 1 71 ? -1.900 -0.284 18.301 1.00 86.06 71 SER A N 1
ATOM 549 C CA . SER A 1 71 ? -1.813 -1.491 17.483 1.00 86.06 71 SER A CA 1
ATOM 550 C C . SER A 1 71 ? -2.864 -1.500 16.370 1.00 86.06 71 SER A C 1
ATOM 552 O O . SER A 1 71 ? -3.921 -0.876 16.484 1.00 86.06 71 SER A O 1
ATOM 554 N N . LEU A 1 72 ? -2.558 -2.217 15.287 1.00 84.62 72 LEU A N 1
ATOM 555 C CA . LEU A 1 72 ? -3.468 -2.512 14.182 1.00 84.62 72 LEU A CA 1
ATOM 556 C C . LEU A 1 72 ? -3.401 -4.014 13.903 1.00 84.62 72 LEU A C 1
ATOM 558 O O . LEU A 1 72 ? -2.313 -4.564 13.727 1.00 84.62 72 LEU A O 1
ATOM 562 N N . GLN A 1 73 ? -4.563 -4.656 13.861 1.00 86.06 73 GLN A N 1
ATOM 563 C CA . GLN A 1 73 ? -4.739 -6.051 13.477 1.00 86.06 73 GLN A CA 1
ATOM 564 C C . GLN A 1 73 ? -5.362 -6.110 12.083 1.00 86.06 73 GLN A C 1
ATOM 566 O O . GLN A 1 73 ? -6.319 -5.396 11.775 1.00 86.06 73 GLN A O 1
ATOM 571 N N . LEU A 1 74 ? -4.775 -6.958 11.243 1.00 84.44 74 LEU A N 1
ATOM 572 C CA . LEU A 1 74 ? -5.196 -7.249 9.879 1.00 84.44 74 LEU A CA 1
ATOM 573 C C . LEU A 1 74 ? -5.617 -8.711 9.843 1.00 84.44 74 LEU A C 1
ATOM 575 O O . LEU A 1 74 ? -4.766 -9.603 9.852 1.00 84.44 74 LEU A O 1
ATOM 579 N N . THR A 1 75 ? -6.920 -8.953 9.809 1.00 83.62 75 THR A N 1
ATOM 580 C CA . THR A 1 75 ? -7.475 -10.302 9.927 1.00 83.62 75 THR A CA 1
ATOM 581 C C . THR A 1 75 ? -8.242 -10.650 8.664 1.00 83.62 75 THR A C 1
ATOM 583 O O . THR A 1 75 ? -8.872 -9.793 8.049 1.00 83.62 75 THR A O 1
ATOM 586 N N . ARG A 1 76 ? -8.193 -11.916 8.247 1.00 80.94 76 ARG A N 1
ATOM 587 C CA . ARG A 1 76 ? -9.056 -12.419 7.179 1.00 80.94 76 ARG A CA 1
ATOM 588 C C . ARG A 1 76 ? -10.286 -13.051 7.816 1.00 80.94 76 ARG A C 1
ATOM 590 O O . ARG A 1 76 ? -10.152 -14.033 8.535 1.00 80.94 76 ARG A O 1
ATOM 597 N N . ASP A 1 77 ? -11.444 -12.474 7.544 1.00 87.94 77 ASP A N 1
ATOM 598 C CA . ASP A 1 77 ? -12.763 -12.996 7.880 1.00 87.94 77 ASP A CA 1
ATOM 599 C C . ASP A 1 77 ? -13.401 -13.600 6.622 1.00 87.94 77 ASP A C 1
ATOM 601 O O . ASP A 1 77 ? -13.286 -13.046 5.523 1.00 87.94 77 ASP A O 1
ATOM 605 N N . ASP A 1 78 ? -14.050 -14.751 6.765 1.00 86.44 78 ASP A N 1
ATOM 606 C CA . ASP A 1 78 ? -14.584 -15.490 5.618 1.00 86.44 78 ASP A CA 1
ATOM 607 C C . ASP A 1 78 ? -15.809 -14.806 4.983 1.00 86.44 78 ASP A C 1
ATOM 609 O O . ASP A 1 78 ? -16.028 -14.954 3.779 1.00 86.44 78 ASP A O 1
ATOM 613 N N . GLU A 1 79 ? -16.580 -14.022 5.746 1.00 88.88 79 GLU A N 1
ATOM 614 C CA . GLU A 1 79 ? -17.771 -13.317 5.249 1.00 88.88 79 GLU A CA 1
ATOM 615 C C . GLU A 1 79 ? -17.467 -11.870 4.852 1.00 88.88 79 GLU A C 1
ATOM 617 O O . GLU A 1 79 ? -17.895 -11.387 3.803 1.00 88.88 79 GLU A O 1
ATOM 622 N N . LYS A 1 80 ? -16.732 -11.158 5.704 1.00 76.06 80 LYS A N 1
ATOM 623 C CA . LYS A 1 80 ? -16.469 -9.719 5.592 1.00 76.06 80 LYS A CA 1
ATOM 624 C C . LYS A 1 80 ? -15.182 -9.412 4.833 1.00 76.06 80 LYS A C 1
ATOM 626 O O . LYS A 1 80 ? -14.920 -8.248 4.534 1.00 76.06 80 LYS A O 1
ATOM 631 N N . GLY A 1 81 ? -14.392 -10.430 4.493 1.00 77.50 81 GLY A N 1
ATOM 632 C CA . GLY A 1 81 ? -13.117 -10.269 3.808 1.00 77.50 81 GLY A CA 1
ATOM 633 C C . GLY A 1 81 ? -12.021 -9.788 4.757 1.00 77.50 81 GLY A C 1
ATOM 634 O O . GLY A 1 81 ? -11.870 -10.297 5.861 1.00 77.50 81 GLY A O 1
ATOM 635 N N . ILE A 1 82 ? -11.196 -8.835 4.325 1.00 75.81 82 ILE A N 1
ATOM 636 C CA . ILE A 1 82 ? -10.127 -8.302 5.180 1.00 75.81 82 ILE A CA 1
ATOM 637 C C . ILE A 1 82 ? -10.739 -7.337 6.199 1.00 75.81 82 ILE A C 1
ATOM 639 O O . ILE A 1 82 ? -11.327 -6.321 5.834 1.00 75.81 82 ILE A O 1
ATOM 643 N N . VAL A 1 83 ? -10.581 -7.661 7.479 1.00 82.00 83 VAL A N 1
ATOM 644 C CA . VAL A 1 83 ? -11.076 -6.889 8.619 1.00 82.00 83 VAL A CA 1
ATOM 645 C C . VAL A 1 83 ? -9.919 -6.162 9.288 1.00 82.00 83 VAL A C 1
ATOM 647 O O . VAL A 1 83 ? -8.811 -6.687 9.416 1.00 82.00 83 VAL A O 1
ATOM 650 N N . LEU A 1 84 ? -10.210 -4.935 9.714 1.00 82.75 84 LEU A N 1
ATOM 651 C CA . LEU A 1 84 ? -9.285 -4.060 10.409 1.00 82.75 84 LEU A CA 1
ATOM 652 C C . LEU A 1 84 ? -9.781 -3.749 11.803 1.00 82.75 84 LEU A C 1
ATOM 654 O O . LEU A 1 84 ? -10.884 -3.225 11.958 1.00 82.75 84 LEU A O 1
ATOM 658 N N . ALA A 1 85 ? -8.927 -3.999 12.786 1.00 85.00 85 ALA A N 1
ATOM 659 C CA . ALA A 1 85 ? -9.180 -3.615 14.160 1.00 85.00 85 ALA A CA 1
ATOM 660 C C . ALA A 1 85 ? -8.013 -2.803 14.720 1.00 85.00 85 ALA A C 1
ATOM 662 O O . ALA A 1 85 ? -6.843 -3.075 14.446 1.00 85.00 85 ALA A O 1
ATOM 663 N N . PHE A 1 86 ? -8.350 -1.787 15.507 1.00 86.50 86 PHE A N 1
ATOM 664 C CA . PHE A 1 86 ? -7.400 -0.942 16.218 1.00 86.50 86 PHE A CA 1
ATOM 665 C C . PHE A 1 86 ? -7.549 -1.204 17.713 1.00 86.50 86 PHE A C 1
ATOM 667 O O . PHE A 1 86 ? -8.673 -1.243 18.207 1.00 86.50 86 PHE A O 1
ATOM 674 N N . ASP A 1 87 ? -6.431 -1.354 18.422 1.00 82.50 87 ASP A N 1
ATOM 675 C CA . ASP A 1 87 ? -6.401 -1.476 19.888 1.00 82.50 87 ASP A CA 1
ATOM 676 C C . ASP A 1 87 ? -7.283 -2.590 20.486 1.00 82.50 87 ASP A C 1
ATOM 678 O O . ASP A 1 87 ? -7.788 -2.464 21.606 1.00 82.50 87 ASP A O 1
ATOM 682 N N . GLU A 1 88 ? -7.446 -3.713 19.783 1.00 66.62 88 GLU A N 1
ATOM 683 C CA . GLU A 1 88 ? -8.027 -4.903 20.402 1.00 66.62 88 GLU A CA 1
ATOM 684 C C . GLU A 1 88 ? -7.083 -5.400 21.504 1.00 66.62 88 GLU A C 1
ATOM 686 O O . GLU A 1 88 ? -5.959 -5.842 21.248 1.00 66.62 88 GLU A O 1
ATOM 691 N N . ARG A 1 89 ? -7.535 -5.307 22.764 1.00 53.69 89 ARG A N 1
ATOM 692 C CA . ARG A 1 89 ? -6.919 -6.054 23.864 1.00 53.69 89 ARG A CA 1
ATOM 693 C C . ARG A 1 89 ? -6.936 -7.517 23.455 1.00 53.69 89 ARG A C 1
ATOM 695 O O . ARG A 1 89 ? -8.009 -8.042 23.178 1.00 53.69 89 ARG A O 1
ATOM 702 N N . ALA A 1 90 ? -5.771 -8.159 23.460 1.00 47.41 90 ALA A N 1
ATOM 703 C CA . ALA A 1 90 ? -5.700 -9.608 23.438 1.00 47.41 90 ALA A CA 1
ATOM 704 C C . ALA A 1 90 ? -6.610 -10.133 24.559 1.00 47.41 90 ALA A C 1
ATOM 706 O O . ALA A 1 90 ? -6.300 -9.990 25.744 1.00 47.41 90 ALA A O 1
ATOM 707 N N . GLU A 1 91 ? -7.780 -10.655 24.201 1.00 47.78 91 GLU A N 1
ATOM 708 C CA . GLU A 1 91 ? -8.604 -11.398 25.137 1.00 47.78 91 GLU A CA 1
ATOM 709 C C . GLU A 1 91 ? -7.835 -12.678 25.474 1.00 47.78 91 GLU A C 1
ATOM 711 O O . GLU A 1 91 ? -7.781 -13.611 24.677 1.00 47.78 91 GLU A O 1
ATOM 716 N N . GLY A 1 92 ? -7.185 -12.695 26.642 1.00 49.34 92 GLY A N 1
ATOM 717 C CA . GLY A 1 92 ? -6.626 -13.913 27.225 1.00 49.34 92 GLY A CA 1
ATOM 718 C C . GLY A 1 92 ? -5.207 -13.800 27.776 1.00 49.34 92 GLY A C 1
ATOM 719 O O . GLY A 1 92 ? -4.308 -14.467 27.278 1.00 49.34 92 GLY A O 1
ATOM 720 N N . GLU A 1 93 ? -5.022 -13.071 28.877 1.00 35.81 93 GLU A N 1
ATOM 721 C CA . GLU A 1 93 ? -4.118 -13.552 29.931 1.00 35.81 93 GLU A CA 1
ATOM 722 C C . GLU A 1 93 ? -5.002 -14.092 31.067 1.00 35.81 93 GLU A C 1
ATOM 724 O O . GLU A 1 93 ? -5.703 -13.304 31.711 1.00 35.81 93 GLU A O 1
ATOM 729 N N . PRO A 1 94 ? -5.065 -15.419 31.295 1.00 51.28 94 PRO A N 1
ATOM 730 C CA . PRO A 1 94 ? -5.680 -15.942 32.505 1.00 51.28 94 PRO A CA 1
ATOM 731 C C . PRO A 1 94 ? -4.824 -15.524 33.708 1.00 51.28 94 PRO A C 1
ATOM 733 O O . PRO A 1 94 ? -3.599 -15.646 33.673 1.00 51.28 94 PRO A O 1
ATOM 736 N N . SER A 1 95 ? -5.497 -14.985 34.730 1.00 60.16 95 SER A N 1
ATOM 737 C CA . SER A 1 95 ? -4.916 -14.601 36.026 1.0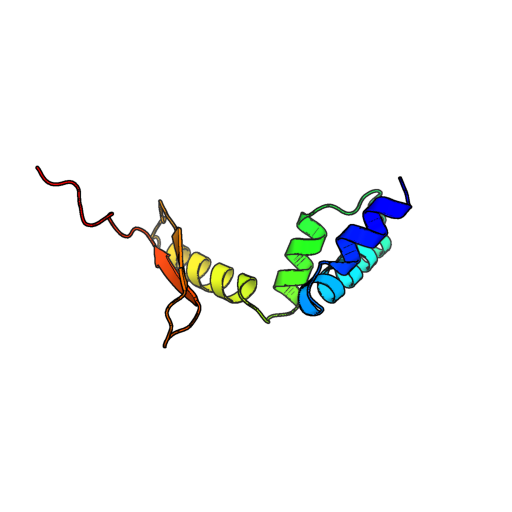0 60.16 95 SER A CA 1
ATOM 738 C C . SER A 1 95 ? -4.257 -15.760 36.766 1.00 60.16 95 SER A C 1
ATOM 740 O O . SER A 1 95 ? -4.720 -16.911 36.596 1.00 60.16 95 SER A O 1
#